Protein AF-V8N8H5-F1 (afdb_monomer_lite)

Sequence (71 aa):
LNLEGNYIHHLPEEVRTLLHLRNINLSRNKFHTFPDQLTSLQALEMINLEENEITGEFKGFCTVALLSLDL

InterPro domains:
  IPR001611 Leucine-rich repeat [PF13855] (1-54)
  IPR032675 Leucine-rich repeat domain superfamily [G3DSA:3.80.10.10] (1-68)

Foldseek 3Di:
DEPEQEADQADDLCLLVPLQDAEYEPANYAHQAPHCSVQSRPNHAYYHHHNYNHDDDPPDDRPHDDDDPPD

Structure (mmCIF, N/CA/C/O backbone):
data_AF-V8N8H5-F1
#
_entry.id   AF-V8N8H5-F1
#
loop_
_atom_site.group_PDB
_atom_site.id
_atom_site.type_symbol
_atom_site.label_atom_id
_atom_site.label_alt_id
_atom_site.label_comp_id
_atom_site.label_asym_id
_atom_site.label_entity_id
_atom_site.label_seq_id
_atom_site.pdbx_PDB_ins_code
_atom_site.Cartn_x
_atom_site.Cartn_y
_atom_site.Cartn_z
_atom_site.occupancy
_atom_site.B_iso_or_equiv
_atom_site.auth_seq_id
_atom_site.auth_comp_id
_atom_site.auth_asym_id
_atom_site.auth_atom_id
_atom_site.pdbx_PDB_model_num
ATOM 1 N N . LEU A 1 1 ? -10.143 -7.466 1.364 1.00 93.31 1 LEU A N 1
ATOM 2 C CA . LEU A 1 1 ? -10.710 -6.908 0.119 1.00 93.31 1 LEU A CA 1
ATOM 3 C C . LEU A 1 1 ? -9.817 -7.329 -1.041 1.00 93.31 1 LEU A C 1
ATOM 5 O O . LEU A 1 1 ? -8.620 -7.100 -0.958 1.00 93.31 1 LEU A O 1
ATOM 9 N N . ASN A 1 2 ? -10.362 -7.994 -2.062 1.00 95.94 2 ASN A N 1
ATOM 10 C CA . ASN A 1 2 ? -9.589 -8.421 -3.231 1.00 95.94 2 ASN A CA 1
ATOM 11 C C . ASN A 1 2 ? -9.985 -7.585 -4.455 1.00 95.94 2 ASN A C 1
ATOM 13 O O . ASN A 1 2 ? -11.158 -7.567 -4.817 1.00 95.94 2 ASN A O 1
ATOM 17 N N . LEU A 1 3 ? -9.011 -6.892 -5.039 1.00 96.44 3 LEU A N 1
ATOM 18 C CA . LEU A 1 3 ? -9.129 -6.040 -6.222 1.00 96.44 3 LEU A CA 1
ATOM 19 C C . LEU A 1 3 ? -8.032 -6.372 -7.253 1.00 96.44 3 LEU A C 1
ATOM 21 O O . LEU A 1 3 ? -7.723 -5.554 -8.120 1.00 96.44 3 LEU A O 1
ATOM 25 N N . GLU A 1 4 ? -7.437 -7.560 -7.152 1.00 95.75 4 GLU A N 1
ATOM 26 C CA . GLU A 1 4 ? -6.398 -8.048 -8.057 1.00 95.75 4 GLU A CA 1
ATOM 27 C C . GLU A 1 4 ? -6.837 -8.020 -9.527 1.00 95.75 4 GLU A C 1
ATOM 29 O O . GLU A 1 4 ? -7.994 -8.310 -9.844 1.00 95.75 4 GLU A O 1
ATOM 34 N N . GLY A 1 5 ? -5.898 -7.716 -10.425 1.00 96.44 5 GLY A N 1
ATOM 35 C CA . GLY A 1 5 ? -6.083 -7.931 -11.863 1.00 96.44 5 GLY A CA 1
ATOM 36 C C . GLY A 1 5 ? -7.040 -6.940 -12.520 1.00 96.44 5 GLY A C 1
ATOM 37 O O . GLY A 1 5 ? -7.733 -7.295 -13.473 1.00 96.44 5 GLY A O 1
ATOM 38 N N . ASN A 1 6 ? -7.105 -5.714 -12.001 1.00 97.00 6 ASN A N 1
ATOM 39 C CA . ASN A 1 6 ? -7.931 -4.643 -12.547 1.00 97.00 6 ASN A CA 1
ATOM 40 C C . ASN A 1 6 ? -7.065 -3.534 -13.173 1.00 97.00 6 ASN A C 1
ATOM 42 O O . ASN A 1 6 ? -5.845 -3.627 -13.274 1.00 97.00 6 ASN A O 1
ATOM 46 N N . TYR A 1 7 ? -7.709 -2.457 -13.625 1.00 96.06 7 TYR A N 1
ATOM 47 C CA . TYR A 1 7 ? -7.041 -1.269 -14.177 1.00 96.06 7 TYR A CA 1
ATOM 48 C C . TYR A 1 7 ? -7.067 -0.089 -13.194 1.00 96.06 7 TYR A C 1
ATOM 50 O O . TYR A 1 7 ? -7.163 1.077 -13.589 1.00 96.06 7 TYR A O 1
ATOM 58 N N . ILE A 1 8 ? -7.040 -0.388 -11.893 1.00 96.62 8 ILE A N 1
ATOM 59 C CA . ILE A 1 8 ? -7.156 0.622 -10.844 1.00 96.62 8 ILE A CA 1
ATOM 60 C C . ILE A 1 8 ? -5.827 1.365 -10.729 1.00 96.62 8 ILE A C 1
ATOM 62 O O . ILE A 1 8 ? -4.770 0.757 -10.600 1.00 96.62 8 ILE A O 1
ATOM 66 N N . HIS A 1 9 ? -5.894 2.690 -10.767 1.00 94.88 9 HIS A N 1
ATOM 67 C CA . HIS A 1 9 ? -4.741 3.576 -10.600 1.00 94.88 9 HIS A CA 1
ATOM 68 C C . HIS A 1 9 ? -4.888 4.515 -9.392 1.00 94.88 9 HIS A C 1
ATOM 70 O O . HIS A 1 9 ? -3.908 5.124 -8.974 1.00 94.88 9 HIS A O 1
ATOM 76 N N . HIS A 1 10 ? -6.089 4.611 -8.809 1.00 94.88 10 HIS A N 1
ATOM 77 C CA . HIS A 1 10 ? -6.365 5.337 -7.568 1.00 94.88 10 HIS A CA 1
ATOM 78 C C . HIS A 1 10 ? -7.399 4.586 -6.716 1.00 94.88 10 HIS A C 1
ATOM 80 O O . HIS A 1 10 ? -8.251 3.872 -7.253 1.00 94.88 10 HIS A O 1
ATOM 86 N N . LEU A 1 11 ? -7.394 4.794 -5.401 1.00 95.62 11 LEU A N 1
ATOM 87 C CA . LEU A 1 11 ? -8.499 4.378 -4.536 1.00 95.62 11 LEU A CA 1
ATOM 88 C C . LEU A 1 11 ? -9.411 5.574 -4.245 1.00 95.62 11 LEU A C 1
ATOM 90 O O . LEU A 1 11 ? -8.911 6.684 -4.082 1.00 95.62 11 LEU A O 1
ATOM 94 N N . PRO A 1 12 ? -10.735 5.374 -4.183 1.00 95.50 12 PRO A N 1
ATOM 95 C CA . PRO A 1 12 ? -11.655 6.444 -3.830 1.00 95.50 12 PRO A CA 1
ATOM 96 C C . PRO A 1 12 ? -11.553 6.772 -2.328 1.00 95.50 12 PRO A C 1
ATOM 98 O O . PRO A 1 12 ? -11.170 5.918 -1.521 1.00 95.50 12 PRO A O 1
ATOM 101 N N . GLU A 1 13 ? -11.897 8.001 -1.939 1.00 94.88 13 GLU A N 1
ATOM 102 C CA . GLU A 1 13 ? -11.768 8.489 -0.553 1.00 94.88 13 GLU A CA 1
ATOM 103 C C . GLU A 1 13 ? -12.594 7.666 0.449 1.00 94.88 13 GLU A C 1
ATOM 105 O O . GLU A 1 13 ? -12.216 7.507 1.609 1.00 94.88 13 GLU A O 1
ATOM 110 N N . GLU A 1 14 ? -13.676 7.044 -0.011 1.00 95.75 14 GLU A N 1
ATOM 111 C CA . GLU A 1 14 ? -14.522 6.144 0.764 1.00 95.75 14 GLU A CA 1
ATOM 112 C C . GLU A 1 14 ? -13.749 4.933 1.302 1.00 95.75 14 GLU A C 1
ATOM 114 O O . GLU A 1 14 ? -14.135 4.383 2.334 1.00 95.75 14 GLU A O 1
ATOM 119 N N . VAL A 1 15 ? -12.626 4.541 0.684 1.00 95.50 15 VAL A N 1
ATOM 120 C CA . VAL A 1 15 ? -11.762 3.473 1.215 1.00 95.50 15 VAL A CA 1
ATOM 121 C C . VAL A 1 15 ? -11.283 3.797 2.624 1.00 95.50 15 VAL A C 1
ATOM 123 O O . VAL A 1 15 ? -11.194 2.879 3.436 1.00 95.50 15 VAL A O 1
ATOM 126 N N . ARG A 1 16 ? -11.079 5.078 2.970 1.00 94.06 16 ARG A N 1
ATOM 127 C CA . ARG A 1 16 ? -10.679 5.497 4.325 1.00 94.06 16 ARG A CA 1
ATOM 128 C C . ARG A 1 16 ? -11.690 5.097 5.403 1.00 94.06 16 ARG A C 1
ATOM 130 O O . ARG A 1 16 ? -11.331 5.000 6.572 1.00 94.06 16 ARG A O 1
ATOM 137 N N . THR A 1 17 ? -12.946 4.851 5.024 1.00 95.50 17 THR A N 1
ATOM 138 C CA . THR A 1 17 ? -14.026 4.463 5.947 1.00 95.50 17 THR A CA 1
ATOM 139 C C . THR A 1 17 ? -14.020 2.976 6.295 1.00 95.50 17 THR A C 1
ATOM 141 O O . THR A 1 17 ? -14.725 2.552 7.212 1.00 95.50 17 THR A O 1
ATOM 144 N N . LEU A 1 18 ? -13.200 2.167 5.617 1.00 95.44 18 LEU A N 1
ATOM 145 C CA . LEU A 1 18 ? -13.082 0.731 5.856 1.00 95.44 18 LEU A CA 1
ATOM 146 C C . LEU A 1 18 ? -12.210 0.437 7.090 1.00 95.44 18 LEU A C 1
ATOM 148 O O . LEU A 1 18 ? -11.244 -0.316 7.018 1.00 95.44 18 LEU A O 1
ATOM 152 N N . LEU A 1 19 ? -12.560 1.0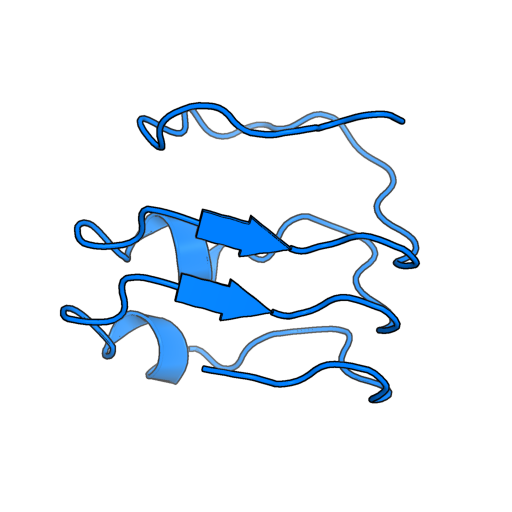15 8.243 1.00 92.25 19 LEU A N 1
ATOM 153 C CA . LEU A 1 19 ? -11.763 1.010 9.482 1.00 92.25 19 LEU A CA 1
ATOM 154 C C . LEU A 1 19 ? -11.462 -0.391 10.043 1.00 92.25 19 LEU A C 1
ATOM 156 O O . LEU A 1 19 ? -10.559 -0.547 10.859 1.00 92.25 19 LEU A O 1
ATOM 160 N N . HIS A 1 20 ? -12.207 -1.408 9.609 1.00 95.12 20 HIS A N 1
ATOM 161 C CA . HIS A 1 20 ? -12.022 -2.808 10.001 1.00 95.12 20 HIS A CA 1
ATOM 162 C C . HIS A 1 20 ? -11.301 -3.651 8.938 1.00 95.12 20 HIS A C 1
ATOM 164 O O . HIS A 1 20 ? -11.184 -4.868 9.091 1.00 95.12 20 HIS A O 1
ATOM 170 N N . LEU A 1 21 ? -10.856 -3.046 7.834 1.00 94.56 21 LEU A N 1
ATOM 171 C CA . LEU A 1 21 ? -10.163 -3.760 6.771 1.00 94.56 21 LEU A CA 1
ATOM 172 C C . LEU A 1 21 ? -8.767 -4.173 7.241 1.00 94.56 21 LEU A C 1
ATOM 174 O O . LEU A 1 21 ? -7.927 -3.322 7.505 1.00 94.56 21 LEU A O 1
ATOM 178 N N . ARG A 1 22 ? -8.528 -5.488 7.300 1.00 93.69 22 ARG A N 1
ATOM 179 C CA . ARG A 1 22 ? -7.240 -6.070 7.715 1.00 93.69 22 ARG A CA 1
ATOM 180 C C . ARG A 1 22 ? -6.341 -6.459 6.548 1.00 93.69 22 ARG A C 1
ATOM 182 O O . ARG A 1 22 ? -5.128 -6.343 6.636 1.00 93.69 22 ARG A O 1
ATOM 189 N N . ASN A 1 23 ? -6.918 -6.885 5.429 1.00 91.81 23 ASN A N 1
ATOM 190 C CA . ASN A 1 23 ? -6.150 -7.370 4.284 1.00 91.81 23 ASN A CA 1
ATOM 191 C C . ASN A 1 23 ? -6.702 -6.764 2.998 1.00 91.81 23 ASN A C 1
ATOM 193 O O . ASN A 1 23 ? -7.918 -6.813 2.764 1.00 91.81 23 ASN A O 1
ATOM 197 N N . ILE A 1 24 ? -5.823 -6.254 2.141 1.00 93.44 24 ILE A N 1
ATOM 198 C CA . ILE A 1 24 ? -6.179 -5.786 0.804 1.00 93.44 24 ILE A CA 1
ATOM 199 C C . ILE A 1 24 ? -5.205 -6.325 -0.248 1.00 93.44 24 ILE A C 1
ATOM 201 O O . ILE A 1 24 ? -3.992 -6.261 -0.074 1.00 93.44 24 ILE A O 1
ATOM 205 N N . ASN A 1 25 ? -5.747 -6.865 -1.339 1.00 94.44 25 ASN A N 1
ATOM 206 C CA . ASN A 1 25 ? -4.973 -7.266 -2.509 1.00 94.44 25 ASN A CA 1
ATOM 207 C C . ASN A 1 25 ? -5.267 -6.291 -3.654 1.00 94.44 25 ASN A C 1
ATOM 209 O O . ASN A 1 25 ? -6.398 -6.232 -4.134 1.00 94.44 25 ASN A O 1
ATOM 213 N N . LEU A 1 26 ? -4.256 -5.517 -4.039 1.00 94.88 26 LEU A N 1
ATOM 214 C CA . LEU A 1 26 ? -4.242 -4.563 -5.149 1.00 94.88 26 LEU A CA 1
ATOM 215 C C . LEU A 1 26 ? -3.223 -4.978 -6.217 1.00 94.88 26 LEU A C 1
ATOM 217 O O . LEU A 1 26 ? -2.866 -4.161 -7.064 1.00 94.88 26 LEU A O 1
ATOM 221 N N . SER A 1 27 ? -2.736 -6.220 -6.189 1.00 93.19 27 SER A N 1
ATOM 222 C CA . SER A 1 27 ? -1.768 -6.691 -7.176 1.00 93.19 27 SER A CA 1
ATOM 223 C C . SER A 1 27 ? -2.326 -6.627 -8.600 1.00 93.19 27 SER A C 1
A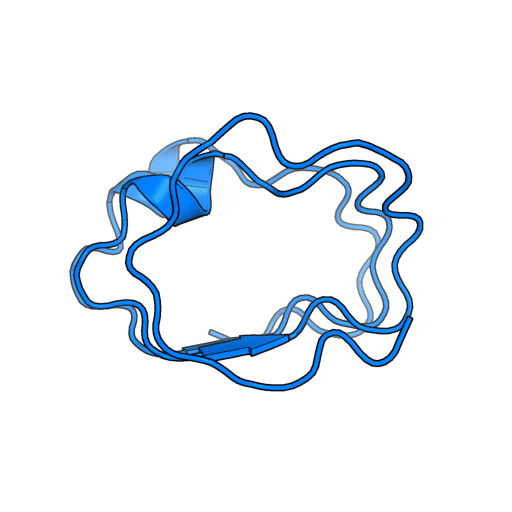TOM 225 O O . SER A 1 27 ? -3.545 -6.599 -8.803 1.00 93.19 27 SER A O 1
ATOM 227 N N . ARG A 1 28 ? -1.441 -6.584 -9.600 1.00 95.19 28 ARG A N 1
ATOM 228 C CA . ARG A 1 28 ? -1.814 -6.594 -11.026 1.00 95.19 28 ARG A CA 1
ATOM 229 C C . ARG A 1 28 ? -2.763 -5.449 -11.387 1.00 95.19 28 ARG A C 1
ATOM 231 O O . ARG A 1 28 ? -3.802 -5.663 -12.007 1.00 95.19 28 ARG A O 1
ATOM 238 N N . ASN A 1 29 ? -2.419 -4.243 -10.942 1.00 96.31 29 ASN A N 1
ATOM 239 C CA . ASN A 1 29 ? -3.156 -3.007 -11.205 1.00 96.31 29 ASN A CA 1
ATOM 240 C C . ASN A 1 29 ? -2.230 -1.954 -11.845 1.00 96.31 29 ASN A C 1
ATOM 242 O O . ASN A 1 29 ? -1.208 -2.289 -12.443 1.00 96.31 29 ASN A O 1
ATOM 246 N N . LYS A 1 30 ? -2.622 -0.675 -11.799 1.00 96.44 30 LYS A N 1
ATOM 247 C CA . LYS A 1 30 ? -1.939 0.458 -12.439 1.00 96.44 30 LYS A CA 1
ATOM 248 C C . LYS A 1 30 ? -1.573 1.565 -11.451 1.00 96.44 30 LYS A C 1
ATOM 250 O O . LYS A 1 30 ? -1.530 2.742 -11.813 1.00 96.44 30 LYS A O 1
ATOM 255 N N . PHE A 1 31 ? -1.316 1.216 -10.191 1.00 93.06 31 PHE A N 1
ATOM 256 C CA . PHE A 1 31 ? -0.845 2.185 -9.203 1.00 93.06 31 PHE A CA 1
ATOM 257 C C . PHE A 1 31 ? 0.576 2.632 -9.536 1.00 93.06 31 PHE A C 1
ATOM 259 O O . PHE A 1 31 ? 1.475 1.805 -9.643 1.00 93.06 31 PHE A O 1
ATOM 266 N N . HIS A 1 32 ? 0.764 3.943 -9.670 1.00 91.88 32 HIS A N 1
ATOM 267 C CA . HIS A 1 32 ? 2.074 4.567 -9.889 1.00 91.88 32 HIS A CA 1
ATOM 268 C C . HIS A 1 32 ? 2.707 5.069 -8.583 1.00 91.88 32 HIS A C 1
ATOM 270 O O . HIS A 1 32 ? 3.912 5.298 -8.496 1.00 91.88 32 HIS A O 1
ATOM 276 N N . THR A 1 33 ? 1.887 5.228 -7.547 1.00 88.31 33 THR A N 1
ATOM 277 C CA . THR A 1 33 ? 2.280 5.643 -6.202 1.00 88.31 33 THR A CA 1
ATOM 278 C C . THR A 1 33 ? 1.555 4.785 -5.178 1.00 88.31 33 THR A C 1
ATOM 280 O O . THR A 1 33 ? 0.527 4.173 -5.479 1.00 88.31 33 THR A O 1
ATOM 283 N N . PHE A 1 34 ? 2.062 4.761 -3.946 1.00 88.62 34 PHE A N 1
ATOM 284 C CA . PHE A 1 34 ? 1.325 4.139 -2.853 1.00 88.62 34 PHE A CA 1
ATOM 285 C C . PHE A 1 34 ? -0.016 4.870 -2.631 1.00 88.62 34 PHE A C 1
ATOM 287 O O . PHE A 1 34 ? -0.011 6.101 -2.547 1.00 88.62 34 PHE A O 1
ATOM 294 N N . PRO A 1 35 ? -1.151 4.154 -2.536 1.00 89.44 35 PRO A N 1
ATOM 295 C CA . PRO A 1 35 ? -2.454 4.761 -2.279 1.00 89.44 35 PRO A CA 1
ATOM 296 C C . PRO A 1 35 ? -2.544 5.263 -0.834 1.00 89.44 35 PRO A C 1
ATOM 298 O O . PRO A 1 35 ? -2.622 4.488 0.123 1.00 89.44 35 PRO A O 1
ATOM 301 N N . ASP A 1 36 ? -2.554 6.582 -0.669 1.00 88.62 36 ASP A N 1
ATOM 302 C CA . ASP A 1 36 ? -2.536 7.251 0.630 1.00 88.62 36 ASP A CA 1
ATOM 303 C C . ASP A 1 36 ? -3.814 6.999 1.447 1.00 88.62 36 ASP A C 1
ATOM 305 O O . ASP A 1 36 ? -3.782 7.067 2.676 1.00 88.62 36 ASP A O 1
ATOM 309 N N . GLN A 1 37 ? -4.918 6.609 0.805 1.00 91.81 37 GLN A N 1
ATOM 310 C CA . GLN A 1 37 ? -6.150 6.167 1.469 1.00 91.81 37 GLN A CA 1
ATOM 311 C C . GLN A 1 37 ? -5.905 4.974 2.408 1.00 91.81 37 GLN A C 1
ATOM 313 O O . GLN A 1 37 ? -6.594 4.838 3.419 1.00 91.81 37 GLN A O 1
ATOM 318 N N . LEU A 1 38 ? -4.911 4.122 2.123 1.00 90.12 38 LEU A N 1
ATOM 319 C CA . LEU A 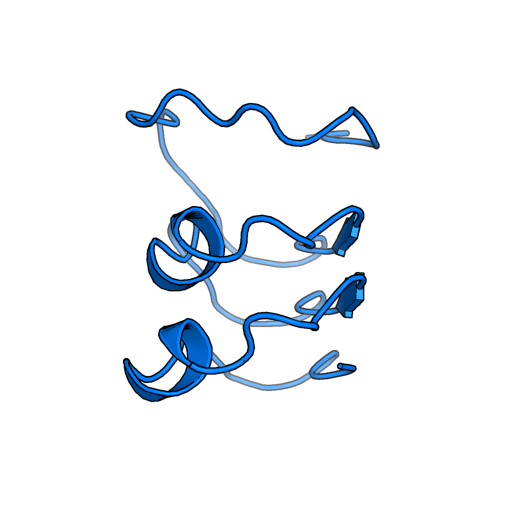1 38 ? -4.579 2.982 2.984 1.00 90.12 38 LEU A CA 1
ATOM 320 C C . LEU A 1 38 ? -3.879 3.402 4.282 1.00 90.12 38 LEU A C 1
ATOM 322 O O . LEU A 1 38 ? -3.944 2.672 5.266 1.00 90.12 38 LEU A O 1
ATOM 326 N N . THR A 1 39 ? -3.266 4.590 4.324 1.00 86.56 39 THR A N 1
ATOM 327 C CA . THR A 1 39 ? -2.542 5.076 5.516 1.00 86.56 39 THR A CA 1
ATOM 328 C C . THR A 1 39 ? -3.462 5.377 6.698 1.00 86.56 39 THR A C 1
ATOM 330 O O . THR A 1 39 ? -3.020 5.339 7.843 1.00 86.56 39 THR A O 1
ATOM 333 N N . SER A 1 40 ? -4.749 5.639 6.449 1.00 87.31 40 SER A N 1
ATOM 334 C CA . SER A 1 40 ? -5.738 5.865 7.510 1.00 87.31 40 SER A CA 1
ATOM 335 C C . SER A 1 40 ? -6.331 4.575 8.083 1.00 87.31 40 SER A C 1
ATOM 337 O O . SER A 1 40 ? -7.062 4.627 9.072 1.00 87.31 40 SER A O 1
ATOM 339 N N . LEU A 1 41 ? -6.049 3.415 7.482 1.00 89.56 41 LEU A N 1
ATOM 340 C CA . LEU A 1 41 ? -6.641 2.142 7.882 1.00 89.56 41 LEU A CA 1
ATOM 341 C C . LEU A 1 41 ? -5.830 1.500 9.010 1.00 89.56 41 LEU A C 1
ATOM 343 O O . LEU A 1 41 ? -4.936 0.695 8.782 1.00 89.56 41 LEU A O 1
ATOM 347 N N . GLN A 1 42 ? -6.168 1.850 10.251 1.00 87.25 42 GLN A N 1
ATOM 348 C CA . GLN A 1 42 ? -5.428 1.410 11.443 1.00 87.25 42 GLN A CA 1
ATOM 349 C C . GLN A 1 42 ? -5.454 -0.107 11.680 1.00 87.25 42 GLN A C 1
ATOM 351 O O . GLN A 1 42 ? -4.552 -0.637 12.320 1.00 87.25 42 GLN A O 1
ATOM 356 N N . ALA A 1 43 ? -6.484 -0.802 11.191 1.00 91.75 43 ALA A N 1
ATOM 357 C CA . ALA A 1 43 ? -6.600 -2.254 11.311 1.00 91.75 43 ALA A CA 1
ATOM 358 C C . ALA A 1 43 ? -5.877 -3.018 10.189 1.00 91.75 43 ALA A C 1
ATOM 360 O O . ALA A 1 43 ? -5.915 -4.247 10.188 1.00 91.75 43 ALA A O 1
ATOM 361 N N . LEU A 1 44 ? -5.273 -2.322 9.218 1.00 89.88 44 LEU A N 1
ATOM 362 C CA . LEU A 1 44 ? -4.672 -2.937 8.040 1.00 89.88 44 LEU A CA 1
ATOM 363 C C . LEU A 1 44 ? -3.363 -3.642 8.415 1.00 89.88 44 LEU A C 1
ATOM 365 O O . LEU A 1 44 ? -2.438 -3.043 8.952 1.00 89.88 44 LEU A O 1
ATOM 369 N N . GLU A 1 45 ? -3.301 -4.933 8.119 1.00 88.19 45 GLU A N 1
ATOM 370 C CA . GLU A 1 45 ? -2.200 -5.837 8.458 1.00 88.19 45 GLU A CA 1
ATOM 371 C C . GLU A 1 45 ? -1.451 -6.326 7.219 1.00 88.19 45 GLU A C 1
ATOM 373 O O . GLU A 1 45 ? -0.273 -6.644 7.307 1.00 88.19 45 GLU A O 1
ATOM 378 N N . MET A 1 46 ? -2.125 -6.412 6.069 1.00 85.94 46 MET A N 1
ATOM 379 C CA . MET A 1 46 ? -1.527 -6.924 4.837 1.00 85.94 46 MET A CA 1
ATOM 380 C C . MET A 1 46 ? -2.005 -6.144 3.619 1.00 85.94 46 MET A C 1
ATOM 382 O O . MET A 1 46 ? -3.208 -5.953 3.413 1.00 85.94 46 MET A O 1
ATOM 386 N N . ILE A 1 47 ? -1.045 -5.761 2.782 1.00 89.31 47 ILE A N 1
ATOM 387 C CA . ILE A 1 47 ? -1.261 -5.068 1.518 1.00 89.31 47 ILE A CA 1
ATOM 388 C C . ILE A 1 47 ? -0.440 -5.796 0.458 1.00 89.31 47 ILE A C 1
ATOM 390 O O . ILE A 1 47 ? 0.773 -5.888 0.601 1.00 89.31 47 ILE A O 1
ATOM 394 N N . ASN A 1 48 ? -1.083 -6.283 -0.603 1.00 89.56 48 ASN A N 1
ATOM 395 C CA . ASN A 1 48 ? -0.366 -6.735 -1.796 1.00 89.56 48 ASN A CA 1
ATOM 396 C C . ASN A 1 48 ? -0.464 -5.659 -2.891 1.00 89.56 48 ASN A C 1
ATOM 398 O O . ASN A 1 48 ? -1.571 -5.291 -3.283 1.00 89.56 48 ASN A O 1
ATOM 402 N N . LEU A 1 49 ? 0.684 -5.162 -3.358 1.00 90.00 49 LEU A N 1
ATOM 403 C CA . LEU A 1 49 ? 0.825 -4.191 -4.453 1.00 90.00 49 LEU A CA 1
ATOM 404 C C . LEU A 1 49 ? 1.720 -4.715 -5.594 1.00 90.00 49 LEU A C 1
ATOM 406 O O . LEU A 1 49 ? 2.122 -3.933 -6.452 1.00 90.00 49 LEU A O 1
ATOM 410 N N . GLU A 1 50 ? 2.016 -6.015 -5.633 1.00 87.62 50 GLU A N 1
ATOM 411 C CA . GLU A 1 50 ? 2.816 -6.649 -6.689 1.00 87.62 50 GLU A CA 1
ATOM 412 C C . GLU A 1 50 ? 2.250 -6.372 -8.086 1.00 87.62 50 GLU A C 1
ATOM 414 O O . GLU A 1 50 ? 1.049 -6.161 -8.262 1.00 87.62 50 GLU A O 1
ATOM 419 N N . GLU A 1 51 ? 3.108 -6.387 -9.105 1.00 91.00 51 GLU A N 1
ATOM 420 C CA . GLU A 1 51 ? 2.694 -6.174 -10.500 1.00 91.00 51 GLU A CA 1
ATOM 421 C C . GLU A 1 51 ? 1.899 -4.859 -10.705 1.00 91.00 51 GLU A C 1
ATOM 423 O O . GLU A 1 51 ? 0.941 -4.799 -11.477 1.00 91.00 51 GLU A O 1
ATOM 428 N N . ASN A 1 52 ? 2.294 -3.799 -9.991 1.00 91.31 52 ASN A N 1
ATOM 429 C CA . ASN A 1 52 ? 1.909 -2.409 -10.251 1.00 91.31 52 ASN A CA 1
ATOM 430 C C . ASN A 1 52 ? 3.096 -1.618 -10.825 1.00 91.31 52 ASN A C 1
ATOM 432 O O . ASN A 1 52 ? 4.176 -2.157 -11.053 1.00 91.31 52 ASN A O 1
ATOM 436 N N . GLU A 1 53 ? 2.905 -0.322 -11.051 1.00 91.31 53 GLU A N 1
ATOM 437 C CA . GLU A 1 53 ? 3.887 0.578 -11.665 1.00 91.31 53 GLU A CA 1
ATOM 438 C C . GLU A 1 53 ? 4.429 1.579 -10.626 1.00 91.31 53 GLU A C 1
ATOM 440 O O . GLU A 1 53 ? 4.712 2.732 -10.940 1.00 91.31 53 GLU A O 1
ATOM 445 N N . ILE A 1 54 ? 4.532 1.157 -9.356 1.00 85.88 54 ILE A N 1
ATOM 446 C CA . ILE A 1 54 ? 4.863 2.048 -8.237 1.00 85.88 54 ILE A CA 1
ATOM 447 C C . ILE A 1 54 ? 6.316 2.507 -8.345 1.00 85.88 54 ILE A C 1
ATOM 449 O O . ILE A 1 54 ? 7.249 1.742 -8.111 1.00 85.88 54 ILE A O 1
ATOM 453 N N . THR A 1 55 ? 6.500 3.791 -8.643 1.00 75.19 55 THR A N 1
ATOM 454 C CA . THR A 1 55 ? 7.810 4.437 -8.732 1.00 75.19 55 THR A CA 1
ATOM 455 C C . THR A 1 55 ? 7.835 5.640 -7.793 1.00 75.19 55 THR A C 1
ATOM 457 O O . THR A 1 55 ? 7.179 6.646 -8.058 1.00 75.19 55 THR A O 1
ATOM 460 N N . GLY A 1 56 ? 8.569 5.571 -6.681 1.00 65.75 56 GLY A N 1
ATOM 461 C CA . GLY A 1 56 ? 8.726 6.726 -5.792 1.00 65.75 56 GLY A CA 1
ATOM 462 C C . GLY A 1 56 ? 9.218 6.405 -4.383 1.00 65.75 56 GLY A C 1
ATOM 463 O O . GLY A 1 56 ? 9.120 5.278 -3.907 1.00 65.75 56 GLY A O 1
ATOM 464 N N . GLU A 1 57 ? 9.739 7.432 -3.707 1.00 54.94 57 GLU A N 1
ATOM 465 C CA . GLU A 1 57 ? 10.072 7.386 -2.281 1.00 54.94 57 GLU A CA 1
ATOM 466 C C . GLU A 1 57 ? 8.793 7.409 -1.432 1.00 54.94 57 GLU A C 1
ATOM 468 O O . GLU A 1 57 ? 7.954 8.304 -1.566 1.00 54.94 57 GLU A O 1
ATOM 473 N N . PHE A 1 58 ? 8.664 6.462 -0.504 1.00 58.72 58 PHE A N 1
ATOM 474 C CA . PHE A 1 58 ? 7.597 6.445 0.495 1.00 58.72 58 PHE A CA 1
ATOM 475 C C . PHE A 1 58 ? 7.766 7.608 1.489 1.00 58.72 58 PHE A C 1
ATOM 477 O O . PHE A 1 58 ? 8.426 7.478 2.519 1.00 58.72 58 PHE A O 1
ATOM 484 N N . LYS A 1 59 ? 7.153 8.764 1.208 1.00 49.34 59 LYS A N 1
ATOM 485 C CA . LYS A 1 59 ? 7.0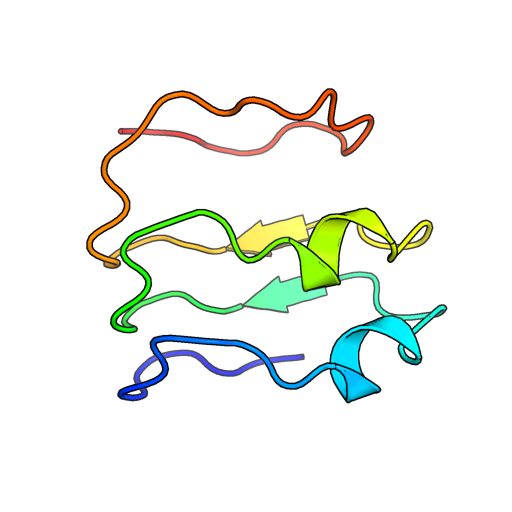97 9.907 2.138 1.00 49.34 59 LYS A CA 1
ATOM 486 C C . LYS A 1 59 ? 5.873 9.813 3.045 1.00 49.34 59 LYS A C 1
ATOM 488 O O . LYS A 1 59 ? 4.970 10.637 2.995 1.00 49.34 59 LYS A O 1
ATOM 493 N N . GLY A 1 60 ? 5.846 8.777 3.871 1.00 46.56 60 GLY A N 1
ATOM 494 C CA . GLY A 1 60 ? 4.816 8.576 4.880 1.00 46.56 60 GLY A CA 1
ATOM 495 C C . GLY A 1 60 ? 5.245 7.456 5.808 1.00 46.56 60 GLY A C 1
ATOM 496 O O . GLY A 1 60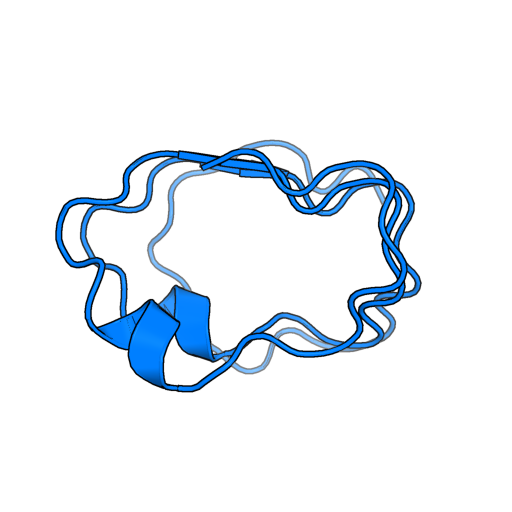 ? 5.335 6.309 5.381 1.00 46.56 60 GLY A O 1
ATOM 497 N N . PHE A 1 61 ? 5.552 7.787 7.063 1.00 40.97 61 PHE A N 1
ATOM 498 C CA . PHE A 1 61 ? 5.797 6.782 8.093 1.00 40.97 61 PHE A CA 1
ATOM 499 C C . PHE A 1 61 ? 4.569 5.872 8.184 1.00 40.97 61 PHE A C 1
ATOM 501 O O . PHE A 1 61 ? 3.488 6.325 8.554 1.00 40.97 61 PHE A O 1
ATOM 508 N N . CYS A 1 62 ? 4.735 4.601 7.827 1.00 45.56 62 CYS A N 1
ATOM 509 C CA . CYS A 1 62 ? 3.694 3.593 7.938 1.00 45.56 62 CYS A CA 1
ATOM 510 C C . CYS A 1 62 ? 4.075 2.637 9.070 1.00 45.56 62 CYS A C 1
ATOM 512 O O . CYS A 1 62 ? 5.102 1.967 9.008 1.00 45.56 62 CYS A O 1
ATOM 514 N N . THR A 1 63 ? 3.257 2.588 10.122 1.00 39.72 63 THR A N 1
ATOM 515 C CA . THR A 1 63 ? 3.372 1.622 11.232 1.00 39.72 63 THR A CA 1
ATOM 516 C C . THR A 1 63 ? 2.732 0.272 10.874 1.00 39.72 63 THR A C 1
ATOM 518 O O . THR A 1 63 ? 2.322 -0.471 11.759 1.00 39.72 63 THR A O 1
ATOM 521 N N . VAL A 1 64 ? 2.610 -0.063 9.586 1.00 49.56 64 VAL A N 1
ATOM 522 C CA . VAL A 1 64 ? 2.093 -1.371 9.167 1.00 49.56 64 VAL A CA 1
ATOM 523 C C . VAL A 1 64 ? 3.232 -2.377 9.127 1.00 49.56 64 VAL A C 1
ATOM 525 O O . VAL A 1 64 ? 4.272 -2.162 8.505 1.00 49.56 64 VAL A O 1
ATOM 528 N N . ALA A 1 65 ? 3.031 -3.449 9.887 1.00 41.94 65 ALA A N 1
ATOM 529 C CA . ALA A 1 65 ? 3.938 -4.569 10.000 1.00 41.94 65 ALA A CA 1
ATOM 530 C C . ALA A 1 65 ? 4.300 -5.122 8.613 1.00 41.94 65 ALA A C 1
ATOM 532 O O . ALA A 1 65 ? 3.446 -5.286 7.747 1.00 41.94 65 ALA A O 1
ATOM 533 N N . LEU A 1 66 ? 5.601 -5.366 8.458 1.00 48.66 66 LEU A N 1
ATOM 534 C CA . LEU A 1 66 ? 6.286 -6.133 7.419 1.00 48.66 66 LEU A CA 1
ATOM 535 C C . LEU A 1 66 ? 5.374 -7.103 6.648 1.00 48.66 66 LEU A C 1
ATOM 537 O O . LEU A 1 66 ? 4.727 -7.927 7.287 1.00 48.66 66 LEU A O 1
ATOM 541 N N . LEU A 1 67 ? 5.435 -7.085 5.307 1.00 45.53 67 LEU A N 1
ATOM 542 C CA . LEU A 1 67 ? 5.724 -8.268 4.473 1.00 45.53 67 LEU A CA 1
ATOM 543 C C . LEU A 1 67 ? 5.884 -7.889 2.977 1.00 45.53 67 LEU A C 1
ATOM 545 O O . LEU A 1 67 ? 5.015 -7.256 2.388 1.00 45.53 67 LEU A O 1
ATOM 549 N N . SER A 1 68 ? 7.062 -8.266 2.457 1.00 42.91 68 SER A N 1
ATOM 550 C CA . SER A 1 68 ? 7.611 -8.281 1.083 1.00 42.91 68 SER A CA 1
ATOM 551 C C . SER A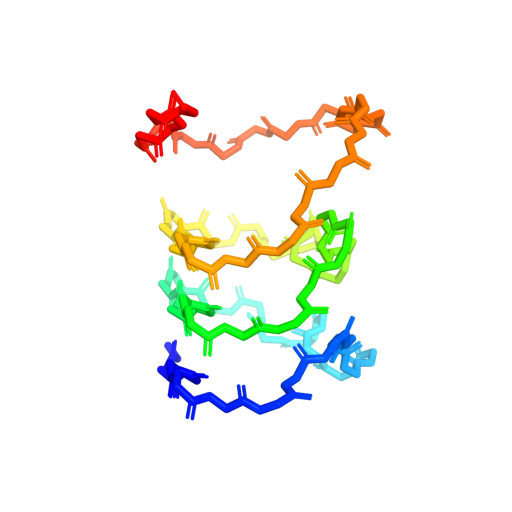 1 68 ? 7.392 -7.073 0.161 1.00 42.91 68 SER A C 1
ATOM 553 O O . SER A 1 68 ? 6.645 -7.125 -0.812 1.00 42.91 68 SER A O 1
ATOM 555 N N . LEU A 1 69 ? 8.192 -6.025 0.374 1.00 43.12 69 LEU A N 1
ATOM 556 C CA . LEU A 1 69 ? 8.771 -5.288 -0.754 1.00 43.12 69 LEU A CA 1
ATOM 557 C C . LEU A 1 69 ? 9.972 -6.100 -1.267 1.00 43.12 69 LEU A C 1
ATOM 559 O O . LEU A 1 69 ? 11.113 -5.771 -0.953 1.00 43.12 69 LEU A O 1
ATOM 563 N N . ASP A 1 70 ? 9.713 -7.176 -2.007 1.00 38.53 70 ASP A N 1
ATOM 564 C CA . ASP A 1 70 ? 10.702 -7.662 -2.971 1.00 38.53 70 ASP A CA 1
ATOM 565 C C . ASP A 1 70 ? 10.494 -6.808 -4.229 1.00 38.53 70 ASP A C 1
ATOM 567 O O . ASP A 1 70 ? 9.643 -7.106 -5.066 1.00 38.53 70 ASP A O 1
ATOM 571 N N . LEU A 1 71 ? 11.176 -5.656 -4.267 1.00 42.53 71 LEU A N 1
ATOM 572 C CA . LEU A 1 71 ? 11.318 -4.840 -5.479 1.00 42.53 71 LEU A CA 1
ATOM 573 C C . LEU A 1 71 ? 12.136 -5.592 -6.534 1.00 42.53 71 LEU A C 1
ATOM 575 O O . LEU A 1 71 ? 13.154 -6.214 -6.146 1.00 42.53 71 LEU A O 1
#

Radius of gyration: 11.34 Å; chains: 1; bounding box: 26×18×26 Å

Secondary structure (DSSP, 8-state):
-B-TTS------GGGGG-TT--EEE--SS--SS--GGGGG-TT--EEE-TTS---S---S-----------

Organism: Ophiophagus hannah (NCBI:txid8665)

pLDDT: mean 82.04, std 19.44, range [38.53, 97.0]